Protein AF-A0A8C2CL80-F1 (afdb_monomer)

Structure (mmCIF, N/CA/C/O backbone):
data_AF-A0A8C2CL80-F1
#
_entry.id   AF-A0A8C2CL80-F1
#
loop_
_atom_site.group_PDB
_atom_site.id
_atom_site.type_symbol
_atom_site.label_atom_id
_atom_site.label_alt_id
_atom_site.label_comp_id
_atom_site.label_asym_id
_atom_site.label_entity_id
_atom_site.label_seq_id
_atom_site.pdbx_PDB_ins_code
_atom_site.Cartn_x
_atom_site.Cartn_y
_atom_site.Cartn_z
_atom_site.occupancy
_atom_site.B_iso_or_equiv
_atom_site.auth_seq_id
_atom_site.auth_comp_id
_atom_site.auth_asym_id
_atom_site.auth_atom_id
_atom_site.pdbx_PDB_model_num
ATOM 1 N N . MET A 1 1 ? -44.625 -21.209 -32.708 1.00 50.12 1 MET A N 1
ATOM 2 C CA . MET A 1 1 ? -44.460 -20.281 -31.563 1.00 50.12 1 MET A CA 1
ATOM 3 C C . MET A 1 1 ? -43.407 -20.717 -30.534 1.00 50.12 1 MET A C 1
ATOM 5 O O . MET A 1 1 ? -43.317 -20.068 -29.505 1.00 50.12 1 MET A O 1
ATOM 9 N N . SER A 1 2 ? -42.573 -21.744 -30.787 1.00 52.88 2 SER A N 1
ATOM 10 C CA . SER A 1 2 ? -41.485 -22.133 -29.860 1.00 52.88 2 SER A CA 1
ATOM 11 C C . SER A 1 2 ? -40.071 -21.861 -30.395 1.00 52.88 2 SER A C 1
ATOM 13 O O . SER A 1 2 ? -39.146 -21.764 -29.591 1.00 52.88 2 SER A O 1
ATOM 15 N N . ASP A 1 3 ? -39.887 -21.715 -31.711 1.00 49.41 3 ASP A N 1
ATOM 16 C CA . ASP A 1 3 ? -38.555 -21.493 -32.299 1.00 49.41 3 ASP A CA 1
ATOM 17 C C . ASP A 1 3 ? -38.146 -20.014 -32.352 1.00 49.41 3 ASP A C 1
ATOM 19 O O . ASP A 1 3 ? -36.974 -19.695 -32.172 1.00 49.41 3 ASP A O 1
ATOM 23 N N . GLU A 1 4 ? -39.104 -19.094 -32.476 1.00 50.66 4 GLU A N 1
ATOM 24 C CA . GLU A 1 4 ? -38.835 -17.646 -32.516 1.00 50.66 4 GLU A CA 1
ATOM 25 C C . GLU A 1 4 ? -38.293 -17.114 -31.174 1.00 50.66 4 GLU A C 1
ATOM 27 O O . GLU A 1 4 ? -37.365 -16.305 -31.144 1.00 50.66 4 GLU A O 1
ATOM 32 N N . CYS A 1 5 ? -38.774 -17.655 -30.045 1.00 45.59 5 CYS A N 1
ATOM 33 C CA . CYS A 1 5 ? -38.273 -17.293 -28.715 1.00 45.59 5 CYS A CA 1
ATOM 34 C C . CYS A 1 5 ? -36.846 -17.800 -28.451 1.00 45.59 5 CYS A C 1
ATOM 36 O O . CYS A 1 5 ? -36.084 -17.129 -27.754 1.00 45.59 5 CYS A O 1
ATOM 38 N N . ARG A 1 6 ? -36.452 -18.961 -29.002 1.00 53.31 6 ARG A N 1
ATOM 39 C CA . ARG A 1 6 ? -35.098 -19.516 -28.800 1.00 53.31 6 ARG A CA 1
ATOM 40 C C . ARG A 1 6 ? -34.045 -18.721 -29.567 1.00 53.31 6 ARG A C 1
ATOM 42 O O . ARG A 1 6 ? -32.969 -18.486 -29.025 1.00 53.31 6 ARG A O 1
ATOM 49 N N . VAL A 1 7 ? -34.367 -18.259 -30.777 1.00 57.31 7 VAL A N 1
ATOM 50 C CA . VAL A 1 7 ? -33.472 -17.399 -31.571 1.00 57.31 7 VAL A CA 1
ATOM 51 C C . VAL A 1 7 ? -33.290 -16.034 -30.897 1.00 57.31 7 VAL A C 1
ATOM 53 O O . VAL A 1 7 ? -32.165 -15.545 -30.813 1.00 57.31 7 VAL A O 1
ATOM 56 N N . SER A 1 8 ? -34.354 -15.466 -30.316 1.00 60.62 8 SER A N 1
ATOM 57 C CA . SER A 1 8 ? -34.268 -14.207 -29.562 1.00 60.62 8 SER A CA 1
ATOM 58 C C . SER A 1 8 ? -33.441 -14.331 -28.275 1.00 60.62 8 SER A C 1
ATOM 60 O O . SER A 1 8 ? -32.664 -13.431 -27.965 1.00 60.62 8 SER A O 1
ATOM 62 N N . LEU A 1 9 ? -33.570 -15.437 -27.532 1.00 56.72 9 LEU A N 1
ATOM 63 C CA . LEU A 1 9 ? -32.776 -15.701 -26.323 1.00 56.72 9 LEU A CA 1
ATOM 64 C C . LEU A 1 9 ? -31.291 -15.899 -26.644 1.00 56.72 9 LEU A C 1
ATOM 66 O O . LEU A 1 9 ? -30.441 -15.342 -25.956 1.00 56.72 9 LEU A O 1
ATOM 70 N N . LEU A 1 10 ? -30.969 -16.643 -27.707 1.00 59.19 10 LEU A N 1
ATOM 71 C CA . LEU A 1 10 ? -29.584 -16.836 -28.146 1.00 59.19 10 LEU A CA 1
ATOM 72 C C . LEU A 1 10 ? -28.956 -15.518 -28.622 1.00 59.19 10 LEU A C 1
ATOM 74 O O . LEU A 1 10 ? -27.818 -15.230 -28.263 1.00 59.19 10 LEU A O 1
ATOM 78 N N . GLY A 1 11 ? -29.707 -14.687 -29.353 1.00 59.16 11 GLY A N 1
ATOM 79 C CA . GLY A 1 11 ? -29.263 -13.349 -29.755 1.00 59.16 11 GLY A CA 1
ATOM 80 C C . GLY A 1 11 ? -29.003 -12.414 -28.567 1.00 59.16 11 GLY A C 1
ATOM 81 O O . GLY A 1 11 ? -28.010 -11.691 -28.566 1.00 59.16 11 GLY A O 1
ATOM 82 N N . LEU A 1 12 ? -29.838 -12.477 -27.522 1.00 58.41 12 LEU A N 1
ATOM 83 C CA . LEU A 1 12 ? -29.645 -11.722 -26.277 1.00 58.41 12 LEU A CA 1
ATOM 84 C C . LEU A 1 12 ? -28.427 -12.208 -25.477 1.00 58.41 12 LEU A C 1
ATOM 86 O O . LEU A 1 12 ? -27.690 -11.377 -24.957 1.00 58.41 12 LEU A O 1
ATOM 90 N N . ILE A 1 13 ? -28.178 -13.522 -25.422 1.00 60.16 13 ILE A N 1
ATOM 91 C CA . ILE A 1 13 ? -26.992 -14.103 -24.764 1.00 60.16 13 ILE A CA 1
ATOM 92 C C . ILE A 1 13 ? -25.703 -13.700 -25.502 1.00 60.16 13 ILE A C 1
ATOM 94 O O . ILE A 1 13 ? -24.688 -13.392 -24.869 1.00 60.16 13 ILE A O 1
ATOM 98 N N . PHE A 1 14 ? -25.741 -13.649 -26.838 1.00 56.59 14 PHE A N 1
ATOM 99 C CA . PHE A 1 14 ? -24.633 -13.134 -27.647 1.00 56.59 14 PHE A CA 1
ATOM 100 C C . PHE A 1 14 ? -24.427 -11.624 -27.446 1.00 56.59 14 PHE A C 1
ATOM 102 O O . PHE A 1 14 ? -23.295 -11.194 -27.261 1.00 56.59 14 PHE A O 1
ATOM 109 N N . LEU A 1 15 ? -25.487 -10.806 -27.382 1.00 53.72 15 LEU A N 1
ATOM 110 C CA . LEU A 1 15 ? -25.338 -9.377 -27.072 1.00 53.72 15 LEU A CA 1
ATOM 111 C C . LEU A 1 15 ? -24.822 -9.133 -25.645 1.00 53.72 15 LEU A C 1
ATOM 113 O O . LEU A 1 15 ? -23.983 -8.256 -25.448 1.00 53.72 15 LEU A O 1
ATOM 117 N N . SER A 1 16 ? -25.266 -9.914 -24.653 1.00 52.28 16 SER A N 1
ATOM 118 C CA . SER A 1 16 ? -24.806 -9.766 -23.265 1.00 52.28 16 SER A CA 1
ATOM 119 C C . SER A 1 16 ? -23.341 -10.158 -23.084 1.00 52.28 16 SER A C 1
ATOM 121 O O . SER A 1 16 ? -22.671 -9.615 -22.211 1.00 52.28 16 SER A O 1
ATOM 123 N N . SER A 1 17 ? -22.823 -11.069 -23.916 1.00 50.12 17 SER A N 1
ATOM 124 C CA . SER A 1 17 ? -21.408 -11.464 -23.885 1.00 50.12 17 SER A CA 1
ATOM 125 C C . SER A 1 17 ? -20.481 -10.467 -24.591 1.00 50.12 17 SER A C 1
ATOM 127 O O . SER A 1 17 ? -19.294 -10.442 -24.282 1.00 50.12 17 SER A O 1
ATOM 129 N N . LEU A 1 18 ? -21.001 -9.583 -25.453 1.00 49.69 18 LEU A N 1
ATOM 130 C CA . LEU A 1 18 ? -20.239 -8.444 -25.989 1.00 49.69 18 LEU A CA 1
ATOM 131 C C . LEU A 1 18 ? -20.189 -7.229 -25.040 1.00 49.69 18 LEU A C 1
ATOM 133 O O . LEU A 1 18 ? -19.399 -6.315 -25.266 1.00 49.69 18 LEU A O 1
ATOM 137 N N . LEU A 1 19 ? -21.000 -7.213 -23.976 1.00 45.69 19 LEU A N 1
ATOM 138 C CA . LEU A 1 19 ? -21.101 -6.102 -23.019 1.00 45.69 19 LEU A CA 1
ATOM 139 C C . LEU A 1 19 ? -20.201 -6.243 -21.785 1.00 45.69 19 LEU A C 1
ATOM 141 O O . LEU A 1 19 ? -20.268 -5.400 -20.890 1.00 45.69 19 LEU A O 1
ATOM 145 N N . THR A 1 20 ? -19.284 -7.215 -21.744 1.00 47.66 20 THR A N 1
ATOM 146 C CA . THR A 1 20 ? -18.136 -7.124 -20.831 1.00 47.66 20 THR A CA 1
ATOM 147 C C . THR A 1 20 ? -17.150 -6.096 -21.379 1.00 47.66 20 THR A C 1
ATOM 149 O O . THR A 1 20 ? -16.074 -6.425 -21.877 1.00 47.66 20 THR A O 1
ATOM 152 N N . GLY A 1 21 ? -17.539 -4.824 -21.315 1.00 40.94 21 GLY A N 1
ATOM 153 C CA . GLY A 1 21 ? -16.597 -3.726 -21.383 1.00 40.94 21 GLY A CA 1
ATOM 154 C C . GLY A 1 21 ? -15.642 -3.882 -20.209 1.00 40.94 21 GLY A C 1
ATOM 155 O O . GLY A 1 21 ? -16.003 -3.587 -19.074 1.00 40.94 21 GLY A O 1
ATOM 156 N N . ILE A 1 22 ? -14.434 -4.380 -20.471 1.00 46.53 22 ILE A N 1
ATOM 157 C CA . ILE A 1 22 ? -13.312 -4.265 -19.544 1.00 46.53 22 ILE A CA 1
ATOM 158 C C . ILE A 1 22 ? -12.984 -2.773 -19.514 1.00 46.53 22 ILE A C 1
ATOM 160 O O . ILE A 1 22 ? -12.197 -2.273 -20.317 1.00 46.53 22 ILE A O 1
ATOM 164 N N . SER A 1 23 ? -13.659 -2.033 -18.637 1.00 47.28 23 SER A N 1
ATOM 165 C CA . SER A 1 23 ? -13.253 -0.683 -18.278 1.00 47.28 23 SER A CA 1
ATOM 166 C C . SER A 1 23 ? -11.907 -0.810 -17.573 1.00 47.28 23 SER A C 1
ATOM 168 O O . SER A 1 23 ? -11.826 -1.170 -16.400 1.00 47.28 23 SER A O 1
ATOM 170 N N . GLY A 1 24 ? -10.842 -0.621 -18.348 1.00 46.88 24 GLY A N 1
ATOM 171 C CA . GLY A 1 24 ? -9.463 -0.764 -17.918 1.00 46.88 24 GLY A CA 1
ATOM 172 C C . GLY A 1 24 ? -9.063 0.287 -16.891 1.00 46.88 24 GLY A C 1
ATOM 173 O O . GLY A 1 24 ? -8.538 1.323 -17.265 1.00 46.88 24 GLY A O 1
ATOM 174 N N . VAL A 1 25 ? -9.264 -0.029 -15.612 1.00 52.88 25 VAL A N 1
ATOM 175 C CA . VAL A 1 25 ? -8.364 0.266 -14.487 1.00 52.88 25 VAL A CA 1
ATOM 176 C C . VAL A 1 25 ? -8.597 -0.863 -13.478 1.00 52.88 25 VAL A C 1
ATOM 178 O O . VAL A 1 25 ? -9.708 -1.018 -12.981 1.00 52.88 25 VAL A O 1
ATOM 181 N N . ASN A 1 26 ? -7.588 -1.696 -13.200 1.00 67.38 26 ASN A N 1
ATOM 182 C CA . ASN A 1 26 ? -7.710 -2.733 -12.169 1.00 67.38 26 ASN A CA 1
ATOM 183 C C . ASN A 1 26 ? -7.569 -2.077 -10.786 1.00 67.38 26 ASN A C 1
ATOM 185 O O . ASN A 1 26 ? -6.477 -2.044 -10.217 1.00 67.38 26 ASN A O 1
ATOM 189 N N . GLU A 1 27 ? -8.651 -1.474 -10.296 1.00 85.56 27 GLU A N 1
ATOM 190 C CA . GLU A 1 27 ? -8.715 -0.863 -8.969 1.00 85.56 27 GLU A CA 1
ATOM 191 C C . GLU A 1 27 ? -9.018 -1.937 -7.922 1.00 85.56 27 GLU A C 1
ATOM 193 O O . GLU A 1 27 ? -10.103 -2.510 -7.879 1.00 85.56 27 GLU A O 1
ATOM 198 N N . THR A 1 28 ? -8.037 -2.228 -7.072 1.00 92.88 28 THR A N 1
ATOM 199 C CA . THR A 1 28 ? -8.156 -3.219 -6.000 1.00 92.88 28 THR A CA 1
ATOM 200 C C . THR A 1 28 ? -8.462 -2.515 -4.685 1.00 92.88 28 THR A C 1
ATOM 202 O O . THR A 1 28 ? -7.763 -1.580 -4.307 1.00 92.88 28 THR A O 1
ATOM 205 N N . GLN A 1 29 ? -9.482 -2.977 -3.968 1.00 94.19 29 GLN A N 1
ATOM 206 C CA . GLN A 1 29 ? -9.827 -2.495 -2.630 1.00 94.19 29 GLN A CA 1
ATOM 207 C C . GLN A 1 29 ? -9.280 -3.485 -1.597 1.00 94.19 29 GLN A C 1
ATOM 209 O O . GLN A 1 29 ? -9.571 -4.678 -1.680 1.00 94.19 29 GLN A O 1
ATOM 214 N N . VAL A 1 30 ? -8.487 -3.013 -0.636 1.00 96.12 30 VAL A N 1
ATOM 215 C CA . VAL A 1 30 ? -7.917 -3.850 0.429 1.00 96.12 30 VAL A CA 1
ATOM 216 C C . VAL A 1 30 ? -8.328 -3.286 1.780 1.00 96.12 30 VAL A C 1
ATOM 218 O O . VAL A 1 30 ? -8.061 -2.126 2.070 1.00 96.12 30 VAL A O 1
ATOM 221 N N . PHE A 1 31 ? -8.954 -4.121 2.606 1.00 95.69 31 PHE A N 1
ATOM 222 C CA . PHE A 1 31 ? -9.326 -3.800 3.982 1.00 95.69 31 PHE A CA 1
ATOM 223 C C . PHE A 1 31 ? -8.450 -4.615 4.925 1.00 95.69 31 PHE A C 1
ATOM 225 O O . PHE A 1 31 ? -8.324 -5.827 4.752 1.00 95.69 31 PHE A O 1
ATOM 232 N N . ILE A 1 32 ? -7.840 -3.956 5.904 1.00 97.31 32 ILE A N 1
ATOM 233 C CA . ILE A 1 32 ? -6.938 -4.597 6.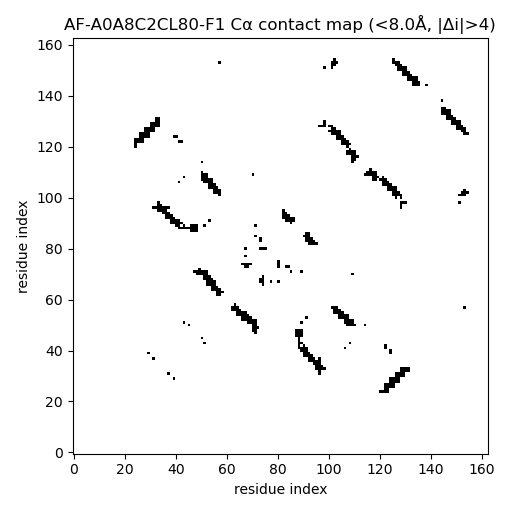863 1.00 97.31 32 ILE A CA 1
ATOM 234 C C . ILE A 1 32 ? -7.119 -3.994 8.254 1.00 97.31 32 ILE A C 1
ATOM 236 O O . ILE A 1 32 ? -7.452 -2.812 8.369 1.00 97.31 32 ILE A O 1
ATOM 240 N N . SER A 1 33 ? -6.890 -4.773 9.312 1.00 96.94 33 SER A N 1
ATOM 241 C CA . SER A 1 33 ? -6.897 -4.229 10.671 1.00 96.94 33 SER A CA 1
ATOM 242 C C . SER A 1 33 ? -5.549 -3.587 11.007 1.00 96.94 33 SER A C 1
ATOM 244 O O . SER A 1 33 ? -4.487 -4.066 10.601 1.00 96.94 33 SER A O 1
ATOM 246 N N . SER A 1 34 ? -5.563 -2.504 11.782 1.00 96.75 34 SER A N 1
ATOM 247 C CA . SER A 1 34 ? -4.331 -1.918 12.320 1.00 96.75 34 SER A CA 1
ATOM 248 C C . SER A 1 34 ? -3.551 -2.947 13.149 1.00 96.75 34 SER A C 1
ATOM 250 O O . SER A 1 34 ? -4.138 -3.663 13.958 1.00 96.75 34 SER A O 1
ATOM 252 N N . GLY A 1 35 ? -2.233 -2.990 12.981 1.00 96.38 35 GLY A N 1
ATOM 253 C CA . GLY A 1 35 ? -1.322 -3.952 13.601 1.00 96.38 35 GLY A CA 1
ATOM 254 C C . GLY A 1 35 ? -1.026 -5.177 12.730 1.00 96.38 35 GLY A C 1
ATOM 255 O O . GLY A 1 35 ? -0.025 -5.857 12.954 1.00 96.38 35 GLY A O 1
ATOM 256 N N . GLU A 1 36 ? -1.839 -5.451 11.706 1.00 97.81 36 GLU A N 1
ATOM 257 C CA . GLU A 1 36 ? -1.629 -6.594 10.813 1.00 97.81 36 GLU A CA 1
ATOM 258 C C . GLU A 1 36 ? -0.604 -6.296 9.705 1.00 97.81 36 GLU A C 1
ATOM 260 O O . GLU A 1 36 ? -0.189 -5.157 9.476 1.00 97.81 36 GLU A O 1
ATOM 265 N N . ASN A 1 37 ? -0.172 -7.345 9.001 1.00 98.12 37 ASN A N 1
ATOM 266 C CA . ASN A 1 37 ? 0.677 -7.228 7.818 1.00 98.12 37 ASN A CA 1
ATOM 267 C C . ASN A 1 37 ? -0.192 -7.347 6.565 1.00 98.12 37 ASN A C 1
ATOM 269 O O . ASN A 1 37 ? -1.028 -8.244 6.484 1.00 98.12 37 ASN A O 1
ATOM 273 N N . VAL A 1 38 ? 0.051 -6.503 5.564 1.00 97.69 38 VAL A N 1
ATOM 274 C CA . VAL A 1 38 ? -0.695 -6.527 4.301 1.00 97.69 38 VAL A CA 1
ATOM 275 C C . VAL A 1 38 ? 0.226 -6.815 3.123 1.00 97.69 38 VAL A C 1
ATOM 277 O O . VAL A 1 38 ? 1.409 -6.466 3.132 1.00 97.69 38 VAL A O 1
ATOM 280 N N . ARG A 1 39 ? -0.345 -7.433 2.090 1.00 97.19 39 ARG A N 1
ATOM 281 C CA . ARG A 1 39 ? 0.290 -7.676 0.798 1.00 97.19 39 ARG A CA 1
ATOM 282 C C . ARG A 1 39 ? -0.566 -7.065 -0.301 1.00 97.19 39 ARG A C 1
ATOM 284 O O . ARG A 1 39 ? -1.671 -7.536 -0.554 1.00 97.19 39 ARG A O 1
ATOM 291 N N . LEU A 1 40 ? -0.053 -6.024 -0.945 1.00 96.69 40 LEU A N 1
ATOM 292 C CA . LEU A 1 40 ? -0.726 -5.313 -2.024 1.00 96.69 40 LEU A CA 1
ATOM 293 C C . LEU A 1 40 ? -0.297 -5.920 -3.365 1.00 96.69 40 LEU A C 1
ATOM 295 O O . LEU A 1 40 ? 0.905 -5.951 -3.651 1.00 96.69 40 LEU A O 1
ATOM 299 N N . PRO A 1 41 ? -1.238 -6.432 -4.175 1.00 94.06 41 PRO A N 1
ATOM 300 C CA . PRO A 1 41 ? -0.895 -7.106 -5.413 1.00 94.06 41 PRO A CA 1
ATOM 301 C C . PRO A 1 41 ? -0.310 -6.123 -6.427 1.00 94.06 41 PRO A C 1
ATOM 303 O O . PRO A 1 41 ? -0.850 -5.037 -6.639 1.00 94.06 41 PRO A O 1
ATOM 306 N N . CYS A 1 42 ? 0.765 -6.536 -7.095 1.00 90.81 42 CYS A N 1
ATOM 307 C CA . CYS A 1 42 ? 1.147 -5.965 -8.378 1.00 90.81 42 CYS A CA 1
ATOM 308 C C . CYS A 1 42 ? 0.886 -7.022 -9.450 1.00 90.81 42 CYS A C 1
ATOM 310 O O . CYS A 1 42 ? 1.385 -8.138 -9.343 1.00 90.81 42 CYS A O 1
ATOM 312 N N . ASN A 1 43 ? 0.118 -6.692 -10.488 1.00 76.44 43 ASN A N 1
ATOM 313 C CA . ASN A 1 43 ? -0.130 -7.606 -11.609 1.00 76.44 43 ASN A CA 1
ATOM 314 C C . ASN A 1 43 ? 1.087 -7.655 -12.550 1.00 76.44 43 ASN A C 1
ATOM 316 O O . ASN A 1 43 ? 0.980 -7.321 -13.731 1.00 76.44 43 ASN A O 1
ATOM 320 N N . ASN A 1 44 ? 2.262 -7.987 -12.014 1.00 70.19 44 ASN A N 1
ATOM 321 C CA . ASN A 1 44 ? 3.491 -8.089 -12.785 1.00 70.19 44 ASN A CA 1
ATOM 322 C C . ASN A 1 44 ? 3.600 -9.457 -13.459 1.00 70.19 44 ASN A C 1
ATOM 324 O O . ASN A 1 44 ? 3.285 -10.491 -12.873 1.00 70.19 44 ASN A O 1
ATOM 328 N N . THR A 1 45 ? 4.080 -9.451 -14.697 1.00 65.31 45 THR A N 1
ATOM 329 C CA . THR A 1 45 ? 4.401 -10.663 -15.458 1.00 65.31 45 THR A CA 1
ATOM 330 C C . THR A 1 45 ? 5.887 -11.032 -15.385 1.00 65.31 45 THR A C 1
ATOM 332 O O . THR A 1 45 ? 6.264 -12.105 -15.844 1.00 65.31 45 THR A O 1
ATOM 335 N N . LEU A 1 46 ? 6.746 -10.155 -14.848 1.00 69.06 46 LEU A N 1
ATOM 336 C CA . LEU A 1 46 ? 8.202 -10.328 -14.773 1.00 69.06 46 LEU A CA 1
ATOM 337 C C . LEU A 1 46 ? 8.660 -10.757 -13.369 1.00 69.06 46 LEU A C 1
ATOM 339 O O . LEU A 1 46 ? 8.196 -10.230 -12.364 1.00 69.06 46 LEU A O 1
ATOM 343 N N . HIS A 1 47 ? 9.607 -11.695 -13.300 1.00 68.81 47 HIS A N 1
ATOM 344 C CA . HIS A 1 47 ? 9.982 -12.381 -12.055 1.00 68.81 47 HIS A CA 1
ATOM 345 C C . HIS A 1 47 ? 11.026 -11.667 -11.172 1.00 68.81 47 HIS A C 1
ATOM 347 O O . HIS A 1 47 ? 11.251 -12.110 -10.050 1.00 68.81 47 HIS A O 1
ATOM 353 N N . ASP A 1 48 ? 11.695 -10.607 -11.641 1.00 82.56 48 ASP A N 1
ATOM 354 C CA . ASP A 1 48 ? 12.846 -9.998 -10.943 1.00 82.56 48 ASP A CA 1
ATOM 355 C C . ASP A 1 48 ? 12.553 -8.627 -10.303 1.00 82.56 48 ASP A C 1
ATOM 357 O O . ASP A 1 48 ? 13.420 -8.054 -9.647 1.00 82.56 48 ASP A O 1
ATOM 361 N N . CYS A 1 49 ? 11.344 -8.090 -10.484 1.00 91.12 49 CYS A N 1
ATOM 362 C CA . CYS A 1 49 ? 10.890 -6.786 -9.981 1.00 91.12 49 CYS A CA 1
ATOM 363 C C . CYS A 1 49 ? 11.745 -5.570 -10.373 1.00 91.12 49 CYS A C 1
ATOM 365 O O . CYS A 1 49 ? 11.431 -4.457 -9.954 1.00 91.12 49 CYS A O 1
ATOM 367 N N . THR A 1 50 ? 12.765 -5.732 -11.222 1.00 91.31 50 THR A N 1
ATOM 368 C CA . THR A 1 50 ? 13.661 -4.641 -11.653 1.00 91.31 50 THR A CA 1
ATOM 369 C C . THR A 1 50 ? 12.954 -3.616 -12.543 1.00 91.31 50 THR A C 1
ATOM 371 O O . THR A 1 50 ? 13.481 -2.546 -12.834 1.00 91.31 50 THR A O 1
ATOM 374 N N . SER A 1 51 ? 11.743 -3.940 -12.993 1.00 91.50 51 SER A N 1
ATOM 375 C CA . SER A 1 51 ? 10.822 -3.067 -13.718 1.00 91.50 51 SER A CA 1
ATOM 376 C C . SER A 1 51 ? 9.765 -2.411 -12.831 1.00 91.50 51 SER A C 1
ATOM 378 O O . SER A 1 51 ? 8.931 -1.681 -13.357 1.00 91.50 51 SER A O 1
ATOM 380 N N . THR A 1 52 ? 9.715 -2.720 -11.532 1.00 94.12 52 THR A N 1
ATOM 381 C CA . THR A 1 52 ? 8.572 -2.387 -10.674 1.00 94.12 52 THR A CA 1
ATOM 382 C C . THR A 1 52 ? 8.827 -1.139 -9.840 1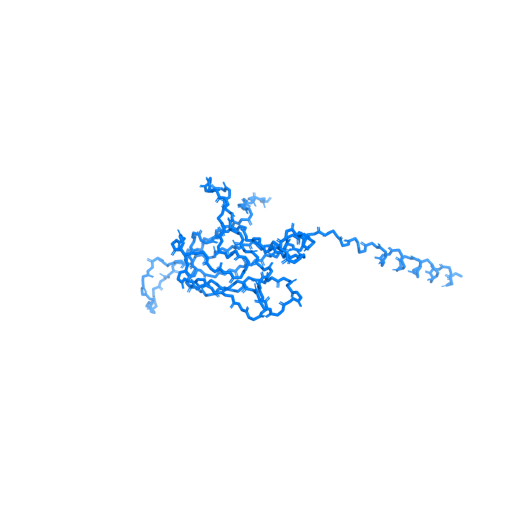.00 94.12 52 THR A C 1
ATOM 384 O O . THR A 1 52 ? 9.765 -1.103 -9.046 1.00 94.12 52 THR A O 1
ATOM 387 N N . THR A 1 53 ? 7.938 -0.156 -9.946 1.00 95.50 53 THR A N 1
ATOM 388 C CA . THR A 1 53 ? 7.922 1.028 -9.078 1.00 95.50 53 THR A CA 1
ATOM 389 C C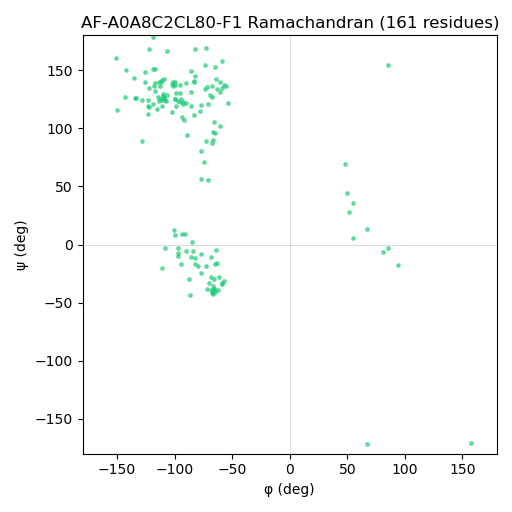 . THR A 1 53 ? 6.629 1.055 -8.271 1.00 95.50 53 THR A C 1
ATOM 391 O O . THR A 1 53 ? 5.549 0.883 -8.828 1.00 95.50 53 THR A O 1
ATOM 394 N N . TRP A 1 54 ? 6.730 1.280 -6.962 1.00 97.25 54 TRP A N 1
ATOM 395 C CA . TRP A 1 54 ? 5.588 1.481 -6.072 1.00 97.25 54 TRP A CA 1
ATOM 396 C C . TRP A 1 54 ? 5.547 2.923 -5.586 1.00 97.25 54 TRP A C 1
ATOM 398 O O . TRP A 1 54 ? 6.493 3.409 -4.961 1.00 97.25 54 TRP A O 1
ATOM 408 N N . LEU A 1 55 ? 4.416 3.577 -5.827 1.00 96.44 55 LEU A N 1
ATOM 409 C CA . LEU A 1 55 ? 4.130 4.939 -5.396 1.00 96.44 55 LEU A CA 1
ATOM 410 C C . LEU A 1 55 ? 3.030 4.925 -4.335 1.00 96.44 55 LEU A C 1
ATOM 412 O O . LEU A 1 55 ? 2.054 4.190 -4.468 1.00 96.44 55 LEU A O 1
ATOM 416 N N . TYR A 1 56 ? 3.166 5.764 -3.314 1.00 95.62 56 TYR A N 1
ATOM 417 C CA . TYR A 1 56 ? 2.143 6.025 -2.307 1.00 95.62 56 TYR A CA 1
ATOM 418 C C . TYR A 1 56 ? 1.629 7.452 -2.432 1.00 95.62 56 TYR A C 1
ATOM 420 O O . TYR A 1 56 ? 2.400 8.400 -2.596 1.00 95.62 56 TYR A O 1
ATOM 428 N N . ASN A 1 57 ? 0.315 7.610 -2.339 1.00 92.00 57 ASN A N 1
ATOM 429 C CA . ASN A 1 57 ? -0.331 8.902 -2.373 1.00 92.00 57 ASN A CA 1
ATOM 430 C C . ASN A 1 57 ? -1.536 8.938 -1.425 1.00 92.00 57 ASN A C 1
ATOM 432 O O . ASN A 1 57 ? -2.464 8.137 -1.539 1.00 92.00 57 ASN A O 1
ATOM 436 N N . ASN A 1 58 ? -1.552 9.934 -0.539 1.00 86.81 58 ASN A N 1
ATOM 437 C CA . ASN A 1 58 ? -2.725 10.280 0.251 1.00 86.81 58 ASN A CA 1
ATOM 438 C C . ASN A 1 58 ? -3.003 11.785 0.116 1.00 86.81 58 ASN A C 1
ATOM 440 O O . ASN A 1 58 ? -2.498 12.613 0.884 1.00 86.81 58 ASN A O 1
ATOM 444 N N . ARG A 1 59 ? -3.800 12.150 -0.901 1.00 76.56 59 ARG A N 1
ATOM 445 C CA . ARG A 1 59 ? -4.133 13.559 -1.194 1.00 76.56 59 ARG A CA 1
ATOM 446 C C . ARG A 1 59 ? -4.878 14.256 -0.061 1.00 76.56 59 ARG A C 1
ATOM 448 O O . ARG A 1 59 ? -4.734 15.465 0.081 1.00 76.56 59 ARG A O 1
ATOM 455 N N . PHE A 1 60 ? -5.639 13.521 0.749 1.00 74.06 60 PHE A N 1
ATOM 456 C CA . PHE A 1 60 ? -6.434 14.096 1.842 1.00 74.06 60 PHE A CA 1
ATOM 457 C C . PHE A 1 60 ? -5.575 14.560 3.015 1.00 74.06 60 PHE A C 1
ATOM 459 O O . PHE A 1 60 ? -5.996 15.411 3.789 1.00 74.06 60 PHE A O 1
ATOM 466 N N . ARG A 1 61 ? -4.337 14.071 3.099 1.00 73.50 61 ARG A N 1
ATOM 467 C CA . ARG A 1 61 ? -3.317 14.582 4.020 1.00 73.50 61 ARG A CA 1
ATOM 468 C C . ARG A 1 61 ? -2.446 15.684 3.407 1.00 73.50 61 ARG A C 1
ATOM 470 O O . ARG A 1 61 ? -1.428 16.033 3.991 1.00 73.50 61 ARG A O 1
ATOM 477 N N . HIS A 1 62 ? -2.79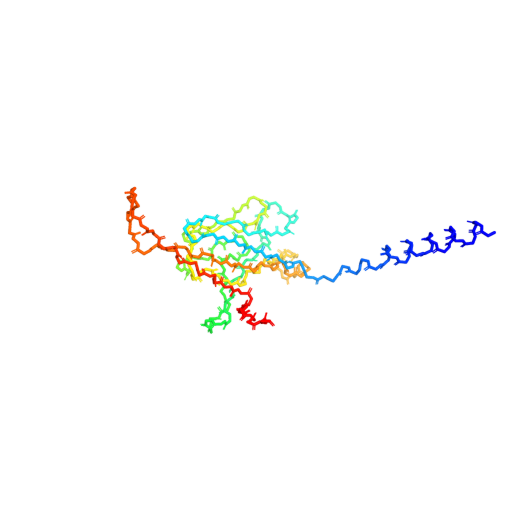8 16.196 2.221 1.00 72.12 62 HIS A N 1
ATOM 478 C CA . HIS A 1 62 ? -1.996 17.155 1.444 1.00 72.12 62 HIS A CA 1
ATOM 479 C C . HIS A 1 62 ? -0.538 16.709 1.224 1.00 72.12 62 HIS A C 1
ATOM 481 O O . HIS A 1 62 ? 0.363 17.530 1.063 1.00 72.12 62 HIS A O 1
ATOM 487 N N . SER A 1 63 ? -0.306 15.394 1.212 1.00 77.00 63 SER A N 1
ATOM 488 C CA . SER A 1 63 ? 1.022 14.815 1.031 1.00 77.00 63 SER A CA 1
ATOM 489 C C . SER A 1 63 ? 1.383 14.721 -0.453 1.00 77.00 63 SER A C 1
ATOM 491 O O . SER A 1 63 ? 0.539 14.407 -1.300 1.00 77.00 63 SER A O 1
ATOM 493 N N . ALA A 1 64 ? 2.646 15.006 -0.780 1.00 86.06 64 ALA A N 1
ATOM 494 C CA . ALA A 1 64 ? 3.187 14.724 -2.105 1.00 86.06 64 ALA A CA 1
ATOM 495 C C . ALA A 1 64 ? 3.220 13.206 -2.347 1.00 86.06 64 ALA A C 1
ATOM 497 O O . ALA A 1 64 ? 3.328 12.425 -1.403 1.00 86.06 64 ALA A O 1
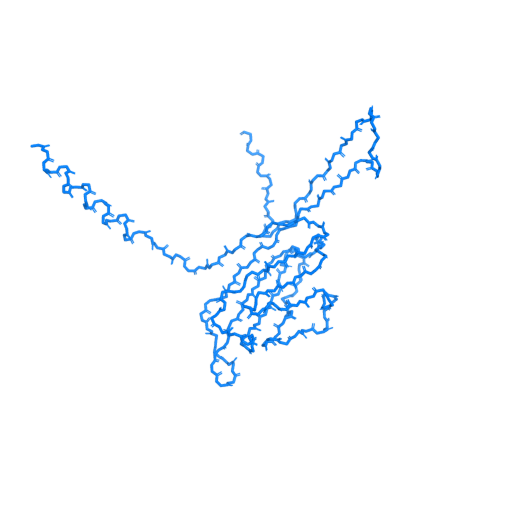ATOM 498 N N . THR A 1 65 ? 3.145 12.780 -3.611 1.00 92.38 65 THR A N 1
ATOM 499 C CA . THR A 1 65 ? 3.364 11.369 -3.957 1.00 92.38 65 THR A CA 1
ATOM 500 C C . THR A 1 65 ? 4.770 10.950 -3.539 1.00 92.38 65 THR A C 1
ATOM 502 O O . THR A 1 65 ? 5.742 11.634 -3.857 1.00 92.38 65 THR A O 1
ATOM 505 N N . VAL A 1 66 ? 4.870 9.816 -2.852 1.00 94.00 66 VAL A N 1
ATOM 506 C CA . VAL A 1 66 ? 6.127 9.260 -2.352 1.00 94.00 66 VAL A CA 1
ATOM 507 C C . VAL A 1 66 ? 6.464 8.002 -3.139 1.00 94.00 66 VAL A C 1
ATOM 509 O O . VAL A 1 66 ? 5.648 7.088 -3.230 1.00 94.00 66 VAL A O 1
ATOM 512 N N . GLU A 1 67 ? 7.678 7.924 -3.679 1.00 96.38 67 GLU A N 1
ATOM 513 C CA . GLU A 1 67 ? 8.210 6.672 -4.217 1.00 96.38 67 GLU A CA 1
ATOM 514 C C . GLU A 1 67 ? 8.682 5.781 -3.064 1.00 96.38 67 GLU A C 1
ATOM 516 O O . GLU A 1 67 ? 9.614 6.131 -2.338 1.00 96.38 67 GLU A O 1
ATOM 521 N N . LEU A 1 68 ? 8.026 4.635 -2.886 1.00 96.81 68 LEU A N 1
ATOM 522 C CA . LEU A 1 68 ? 8.368 3.651 -1.859 1.00 96.81 68 LEU A CA 1
ATOM 523 C C . LEU A 1 68 ? 9.436 2.672 -2.356 1.00 96.81 68 LEU A C 1
ATOM 525 O O . LEU A 1 68 ? 10.381 2.346 -1.638 1.00 96.81 68 LEU A O 1
ATOM 529 N N . ILE A 1 69 ? 9.278 2.207 -3.595 1.00 95.94 69 ILE A N 1
ATOM 530 C CA . ILE A 1 69 ? 10.202 1.323 -4.306 1.00 95.94 69 ILE A CA 1
ATOM 531 C C . ILE A 1 69 ? 10.378 1.913 -5.709 1.00 95.94 69 ILE A C 1
ATOM 533 O O . ILE A 1 69 ? 9.377 2.086 -6.397 1.00 95.94 69 ILE A O 1
ATOM 537 N N . GLY A 1 70 ? 11.607 2.168 -6.150 1.00 95.25 70 GLY A N 1
ATOM 538 C CA . GLY A 1 70 ? 11.925 2.574 -7.521 1.00 95.25 70 GLY A CA 1
ATOM 539 C C . GLY A 1 70 ? 12.673 1.462 -8.251 1.00 95.25 70 GLY A C 1
ATOM 540 O O . GLY A 1 70 ? 13.746 1.058 -7.806 1.00 95.25 70 GLY A O 1
ATOM 541 N N . LEU A 1 71 ? 12.117 0.940 -9.351 1.00 93.88 71 LEU A N 1
ATOM 542 C CA . LEU A 1 71 ? 12.730 -0.128 -10.166 1.00 93.88 71 LEU A CA 1
ATOM 543 C C . LEU A 1 71 ? 13.220 -1.339 -9.339 1.00 93.88 71 LEU A C 1
ATOM 545 O O . LEU A 1 71 ? 14.330 -1.841 -9.509 1.00 93.88 71 LEU A O 1
ATOM 549 N N . GLY A 1 72 ? 12.395 -1.785 -8.390 1.00 92.94 72 GLY A N 1
ATOM 550 C CA . GLY A 1 72 ? 12.689 -2.891 -7.475 1.00 92.94 72 GLY A CA 1
ATOM 551 C C . GLY A 1 72 ? 13.568 -2.516 -6.277 1.00 92.94 72 GLY A C 1
ATOM 552 O O . GLY A 1 72 ? 13.747 -3.325 -5.366 1.00 92.94 72 GLY A O 1
ATOM 553 N N . ILE A 1 73 ? 14.089 -1.288 -6.226 1.00 94.12 73 ILE A N 1
ATOM 554 C CA . ILE A 1 73 ? 14.975 -0.811 -5.165 1.00 94.12 73 ILE A CA 1
ATOM 555 C C . ILE A 1 73 ? 14.168 -0.033 -4.134 1.00 94.12 73 ILE A C 1
ATOM 557 O O . ILE A 1 73 ? 13.506 0.958 -4.433 1.00 94.12 73 ILE A O 1
ATOM 561 N N . LYS A 1 74 ? 14.249 -0.466 -2.877 1.00 94.69 74 LYS A N 1
ATOM 562 C CA . LYS A 1 74 ? 13.563 0.200 -1.772 1.00 94.69 74 LYS A CA 1
ATOM 563 C C . LYS A 1 74 ? 14.137 1.589 -1.493 1.00 94.69 74 LYS A C 1
ATOM 565 O O . LYS A 1 74 ? 15.332 1.712 -1.213 1.00 94.69 74 LYS A O 1
ATOM 570 N N . ASN A 1 75 ? 13.272 2.602 -1.470 1.00 93.94 75 ASN A N 1
ATOM 571 C CA . ASN A 1 75 ? 13.629 3.943 -1.033 1.00 93.94 75 ASN A CA 1
ATOM 572 C C . ASN A 1 75 ? 13.845 3.949 0.488 1.00 93.94 75 ASN A C 1
ATOM 574 O O . ASN A 1 75 ? 12.958 3.594 1.260 1.00 93.94 75 ASN A O 1
ATOM 578 N N . LYS A 1 76 ? 15.045 4.331 0.928 1.00 92.00 76 LYS A N 1
ATOM 579 C CA . LYS A 1 76 ? 15.424 4.344 2.351 1.00 92.00 76 LYS A CA 1
ATOM 580 C C . LYS A 1 76 ? 15.129 5.672 3.049 1.00 92.00 76 LYS A C 1
ATOM 582 O O . LYS A 1 76 ? 15.280 5.760 4.260 1.00 92.00 76 LYS A O 1
ATOM 587 N N . ASN A 1 77 ? 14.692 6.688 2.308 1.00 88.25 77 ASN A N 1
ATOM 588 C CA . ASN A 1 77 ? 14.438 8.025 2.846 1.00 88.25 77 ASN A CA 1
ATOM 589 C C . ASN A 1 77 ? 13.034 8.172 3.455 1.00 88.25 77 ASN A C 1
ATOM 591 O O . ASN A 1 77 ? 12.662 9.258 3.887 1.00 88.25 77 ASN A O 1
ATOM 595 N N . THR A 1 78 ? 12.238 7.101 3.476 1.00 84.19 78 THR A N 1
ATOM 596 C CA . THR A 1 78 ? 10.887 7.092 4.049 1.00 84.19 78 THR A CA 1
ATOM 597 C C . THR A 1 78 ? 10.894 6.440 5.429 1.00 84.19 78 THR A C 1
ATOM 599 O O . THR A 1 78 ? 11.512 5.388 5.605 1.00 84.19 78 THR A O 1
ATOM 602 N N . GLU A 1 79 ? 10.137 6.979 6.384 1.00 82.19 79 GLU A N 1
ATOM 603 C CA . GLU A 1 79 ? 9.994 6.395 7.731 1.00 82.19 79 GLU A CA 1
ATOM 604 C C . GLU A 1 79 ? 9.484 4.945 7.700 1.00 82.19 79 GLU A C 1
ATOM 606 O O . GLU A 1 79 ? 9.867 4.115 8.519 1.00 82.19 79 GLU A O 1
ATOM 611 N N . SER A 1 80 ? 8.668 4.595 6.703 1.00 83.38 80 SER A N 1
ATOM 612 C CA . SER A 1 80 ? 8.118 3.248 6.543 1.00 83.38 80 SER A CA 1
ATOM 613 C C . SER A 1 80 ? 9.104 2.222 5.974 1.00 83.38 80 SER A C 1
ATOM 615 O O . SER A 1 80 ? 8.783 1.033 5.978 1.00 83.38 80 SER A O 1
ATOM 617 N N . HIS A 1 81 ? 10.301 2.614 5.511 1.00 86.50 81 HIS A N 1
ATOM 618 C CA . HIS A 1 81 ? 11.154 1.745 4.687 1.00 86.50 81 HIS A CA 1
ATOM 619 C C . HIS A 1 81 ? 11.528 0.421 5.374 1.00 86.50 81 HIS A C 1
ATOM 621 O O . HIS A 1 81 ? 11.635 -0.613 4.715 1.00 86.50 81 HIS A O 1
ATOM 627 N N . GLU A 1 82 ? 11.704 0.387 6.693 1.00 93.50 82 GLU A N 1
ATOM 628 C CA . GLU A 1 82 ? 12.034 -0.854 7.403 1.00 93.50 82 GLU A CA 1
ATOM 629 C C . GLU A 1 82 ? 10.897 -1.883 7.338 1.00 93.50 82 GLU A C 1
ATOM 631 O O . GLU A 1 82 ? 11.142 -3.091 7.303 1.00 93.50 82 GLU A O 1
ATOM 636 N N . ARG A 1 83 ? 9.645 -1.422 7.254 1.00 96.12 83 ARG A N 1
ATOM 637 C CA . ARG A 1 83 ? 8.441 -2.264 7.213 1.00 96.12 83 ARG A CA 1
ATOM 638 C C . ARG A 1 83 ? 8.130 -2.796 5.813 1.00 96.12 83 ARG A C 1
ATOM 640 O O . ARG A 1 83 ? 7.377 -3.764 5.711 1.00 96.12 83 ARG A O 1
ATOM 647 N N . LEU A 1 84 ? 8.722 -2.212 4.768 1.00 96.56 84 LEU A N 1
ATOM 648 C CA . LEU A 1 84 ? 8.451 -2.542 3.366 1.00 96.56 84 LEU A CA 1
ATOM 649 C C . LEU A 1 84 ? 9.364 -3.647 2.818 1.00 96.56 84 LEU A C 1
ATOM 651 O O . LEU A 1 84 ? 10.584 -3.651 3.039 1.00 96.56 84 LEU A O 1
ATOM 655 N N . SER A 1 85 ? 8.776 -4.548 2.031 1.00 95.50 85 SER A N 1
ATOM 656 C CA . SER A 1 85 ? 9.487 -5.543 1.216 1.00 95.50 85 SER A CA 1
ATOM 657 C C . SER A 1 85 ? 8.690 -5.912 -0.036 1.00 95.50 85 SER A C 1
ATOM 659 O O . SER A 1 85 ? 7.481 -5.700 -0.081 1.00 95.50 85 SER A O 1
ATOM 661 N N . LEU A 1 86 ? 9.356 -6.473 -1.046 1.00 94.31 86 LEU A N 1
ATOM 662 C CA . LEU A 1 86 ? 8.697 -7.031 -2.226 1.00 94.31 86 LEU A CA 1
ATOM 663 C C . LEU A 1 86 ? 8.581 -8.551 -2.106 1.00 94.31 86 LEU A C 1
ATOM 665 O O . LEU A 1 86 ? 9.512 -9.215 -1.649 1.00 94.31 86 LEU A O 1
ATOM 669 N N . GLY A 1 87 ? 7.439 -9.093 -2.526 1.00 92.19 87 GLY A N 1
ATOM 670 C CA . GLY A 1 87 ? 7.294 -10.515 -2.829 1.00 92.19 87 GLY A CA 1
ATOM 671 C C . GLY A 1 87 ? 7.994 -10.892 -4.139 1.00 92.19 87 GLY A C 1
ATOM 672 O O . GLY A 1 87 ? 8.379 -10.025 -4.920 1.00 92.19 87 GLY A O 1
ATOM 673 N N . SER A 1 88 ? 8.118 -12.193 -4.410 1.00 89.81 88 SER A N 1
ATOM 674 C CA . SER A 1 88 ? 8.691 -12.715 -5.665 1.00 89.81 88 SER A CA 1
ATOM 675 C C . SER A 1 88 ? 7.866 -12.386 -6.916 1.00 89.81 88 SER A C 1
ATOM 677 O O . SER A 1 88 ? 8.368 -12.484 -8.029 1.00 89.81 88 SER A O 1
ATOM 679 N N . ASP A 1 89 ? 6.606 -11.999 -6.742 1.00 90.25 89 ASP A N 1
ATOM 680 C CA . ASP A 1 89 ? 5.706 -11.499 -7.785 1.00 90.25 89 ASP A CA 1
ATOM 681 C C . ASP A 1 89 ? 5.601 -9.964 -7.781 1.00 90.25 89 ASP A C 1
ATOM 683 O O . ASP A 1 89 ? 4.700 -9.390 -8.385 1.00 90.25 89 ASP A O 1
ATOM 687 N N . CYS A 1 90 ? 6.494 -9.288 -7.055 1.00 93.12 90 CYS A N 1
ATOM 688 C CA . CYS A 1 90 ? 6.571 -7.830 -6.961 1.00 93.12 90 CYS A CA 1
ATOM 689 C C . CYS A 1 90 ? 5.380 -7.161 -6.261 1.00 93.12 90 CYS A C 1
ATOM 691 O O . CYS A 1 90 ? 5.254 -5.932 -6.273 1.00 93.12 90 CYS A O 1
ATOM 693 N N . SER A 1 91 ? 4.549 -7.957 -5.582 1.00 94.56 91 SER A N 1
ATOM 694 C CA . SER A 1 91 ? 3.581 -7.457 -4.611 1.00 94.56 91 SER A CA 1
ATOM 695 C C . SER A 1 91 ? 4.294 -6.728 -3.467 1.00 94.56 91 SER A C 1
ATOM 697 O O . SER A 1 91 ? 5.335 -7.185 -2.984 1.00 94.56 91 SER A O 1
ATOM 699 N N . LEU A 1 92 ? 3.729 -5.610 -3.013 1.00 96.88 92 LEU A N 1
ATOM 700 C CA . LEU A 1 92 ? 4.276 -4.828 -1.906 1.00 96.88 92 LEU A CA 1
ATOM 701 C C . LEU A 1 92 ? 3.779 -5.386 -0.574 1.00 96.88 92 LEU A C 1
ATOM 703 O O . LEU A 1 92 ? 2.585 -5.368 -0.292 1.00 96.88 92 LEU A O 1
ATOM 707 N N . ASN A 1 93 ? 4.699 -5.838 0.270 1.00 97.56 93 ASN A N 1
ATOM 708 C CA . ASN A 1 93 ? 4.404 -6.218 1.644 1.00 97.56 93 ASN A CA 1
ATOM 709 C C . ASN A 1 93 ? 4.690 -5.039 2.574 1.00 97.56 93 ASN A C 1
ATOM 711 O O . ASN A 1 93 ? 5.793 -4.482 2.553 1.00 97.56 93 ASN A O 1
ATOM 715 N N . ILE A 1 94 ? 3.729 -4.717 3.434 1.00 98.06 94 ILE A N 1
ATOM 716 C CA . ILE A 1 94 ? 3.855 -3.689 4.467 1.00 98.06 94 ILE A CA 1
ATOM 717 C C . ILE A 1 94 ? 3.577 -4.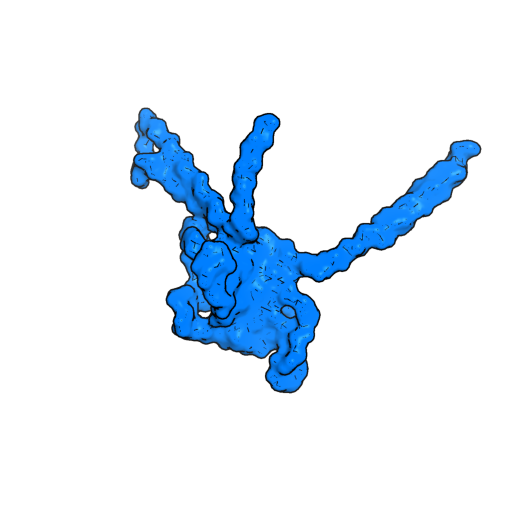354 5.811 1.00 98.06 94 ILE A C 1
ATOM 719 O O . ILE A 1 94 ? 2.501 -4.913 6.032 1.00 98.06 94 ILE A O 1
ATOM 723 N N . ARG A 1 95 ? 4.570 -4.331 6.701 1.00 98.25 95 ARG A N 1
ATOM 724 C CA . ARG A 1 95 ? 4.435 -4.887 8.051 1.00 98.25 95 ARG A CA 1
ATOM 725 C C . ARG A 1 95 ? 3.827 -3.876 9.017 1.00 98.25 95 ARG A C 1
ATOM 727 O O . ARG A 1 95 ? 4.113 -2.685 8.892 1.00 98.25 95 ARG A O 1
ATOM 734 N N . ASN A 1 96 ? 3.093 -4.373 10.013 1.00 97.31 96 ASN A N 1
ATOM 735 C CA . ASN A 1 96 ? 2.542 -3.601 11.129 1.00 97.31 96 ASN A CA 1
ATOM 736 C C . ASN A 1 96 ? 1.823 -2.324 10.657 1.00 97.31 96 ASN A C 1
ATOM 738 O O . ASN A 1 96 ? 2.343 -1.216 10.808 1.00 97.31 96 ASN A O 1
ATOM 742 N N . ILE A 1 97 ? 0.676 -2.502 10.001 1.00 97.19 97 ILE A N 1
ATOM 743 C CA . ILE A 1 97 ? -0.125 -1.416 9.436 1.00 97.19 97 ILE A CA 1
ATOM 744 C C . ILE A 1 97 ? -0.634 -0.479 10.531 1.00 97.19 97 ILE A C 1
ATOM 746 O O . ILE A 1 97 ? -1.179 -0.907 11.543 1.00 97.19 97 ILE A O 1
ATOM 750 N N . SER A 1 98 ? -0.503 0.819 10.300 1.00 95.25 98 SER A N 1
ATOM 751 C CA . SER A 1 98 ? -1.063 1.878 11.134 1.00 95.25 98 SER A CA 1
ATOM 752 C C . SER A 1 98 ? -2.256 2.548 10.451 1.00 95.25 98 SER A C 1
ATOM 754 O O . SER A 1 98 ? -2.445 2.440 9.240 1.00 95.25 98 SER A O 1
ATOM 756 N N . THR A 1 99 ? -3.028 3.325 11.209 1.00 94.25 99 THR A N 1
ATOM 757 C CA . THR A 1 99 ? -4.099 4.190 10.678 1.00 94.25 99 THR A CA 1
ATOM 758 C C . THR A 1 99 ? -3.588 5.305 9.767 1.00 94.25 99 THR A C 1
ATOM 760 O O . THR A 1 99 ? -4.380 6.064 9.224 1.00 94.25 99 THR A O 1
ATOM 763 N N . GLU A 1 100 ? -2.275 5.451 9.614 1.00 92.56 100 GLU A N 1
ATOM 764 C CA . GLU A 1 100 ? -1.628 6.435 8.747 1.00 92.56 100 GLU A CA 1
ATOM 765 C C . GLU A 1 100 ? -1.303 5.857 7.362 1.00 92.56 100 GLU A C 1
ATOM 767 O O . GLU A 1 100 ? -1.081 6.617 6.422 1.00 92.56 100 GLU A O 1
ATOM 772 N N . ASP A 1 101 ? -1.309 4.525 7.230 1.00 94.12 101 ASP A N 1
ATOM 773 C CA . ASP A 1 10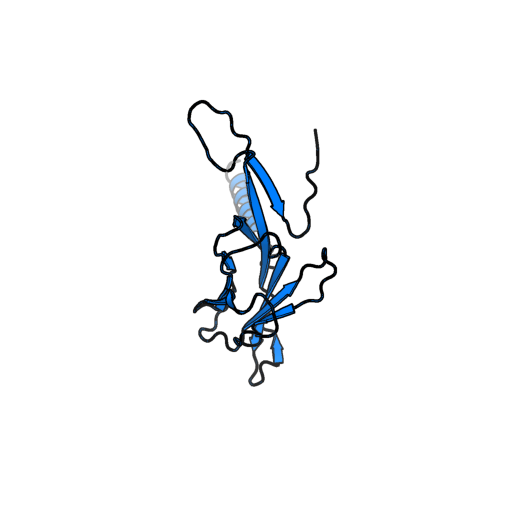1 ? -0.954 3.819 5.997 1.00 94.12 101 ASP A CA 1
ATOM 774 C C . ASP A 1 101 ? -2.142 3.717 5.007 1.00 94.12 101 ASP A C 1
ATOM 776 O O . ASP A 1 101 ? -1.964 3.255 3.885 1.00 94.12 101 ASP A O 1
ATOM 780 N N . TYR A 1 102 ? -3.363 4.147 5.362 1.00 94.94 102 TYR A N 1
ATOM 781 C CA . TYR A 1 102 ? -4.469 4.180 4.390 1.00 94.94 102 TYR A CA 1
ATOM 782 C C . TYR A 1 102 ? -4.167 5.166 3.251 1.00 94.94 102 TYR A C 1
ATOM 784 O O . TYR A 1 102 ? -3.612 6.248 3.464 1.00 94.94 102 TYR A O 1
ATOM 792 N N . GLY A 1 103 ? -4.561 4.822 2.029 1.00 95.44 103 GLY A N 1
ATOM 793 C CA . GLY A 1 103 ? -4.269 5.651 0.863 1.00 95.44 103 GLY A CA 1
ATOM 794 C C . GLY A 1 103 ? -4.295 4.886 -0.451 1.00 95.44 103 GLY A C 1
ATOM 795 O O . GLY A 1 103 ? -4.692 3.722 -0.514 1.00 95.44 103 GLY A O 1
ATOM 796 N N . LEU A 1 104 ? -3.853 5.560 -1.510 1.00 95.38 104 LEU A N 1
ATOM 797 C CA . LEU A 1 104 ? -3.661 4.961 -2.823 1.00 95.38 104 LEU A CA 1
ATOM 798 C C . LEU A 1 104 ? -2.211 4.518 -2.992 1.00 95.38 104 LEU A C 1
ATOM 800 O O . LEU A 1 104 ? -1.282 5.321 -2.894 1.00 95.38 104 LEU A O 1
ATOM 804 N N . TYR A 1 105 ? -2.050 3.248 -3.331 1.00 96.25 105 TYR A N 1
ATOM 805 C CA . TYR A 1 105 ? -0.796 2.655 -3.751 1.00 96.25 105 TYR A CA 1
ATOM 806 C C . TYR A 1 105 ? -0.879 2.321 -5.238 1.00 96.25 105 TYR A C 1
ATOM 808 O O . TYR A 1 105 ? -1.792 1.616 -5.668 1.00 96.25 105 TYR A O 1
ATOM 816 N N . SER A 1 106 ? 0.072 2.809 -6.025 1.00 95.06 106 SER A N 1
ATOM 817 C CA . SER A 1 106 ? 0.159 2.519 -7.458 1.00 95.06 106 SER A CA 1
ATOM 818 C C . SER A 1 106 ? 1.392 1.678 -7.747 1.00 95.06 106 SER A C 1
ATOM 820 O O . SER A 1 106 ? 2.505 2.089 -7.416 1.00 95.06 106 SER A O 1
ATOM 822 N N . CYS A 1 107 ? 1.200 0.534 -8.399 1.00 95.31 107 CYS A N 1
ATOM 823 C CA . CYS A 1 107 ? 2.282 -0.249 -8.981 1.00 95.31 107 CYS A CA 1
ATOM 824 C C . CYS A 1 107 ? 2.440 0.104 -10.463 1.00 95.31 107 CYS A C 1
ATOM 826 O O . CYS A 1 107 ? 1.502 -0.053 -11.248 1.00 95.31 107 CYS A O 1
ATOM 828 N N . GLN A 1 108 ? 3.635 0.538 -10.845 1.00 93.62 108 GLN A N 1
ATOM 829 C CA . GLN A 1 108 ? 4.026 0.835 -12.217 1.00 93.62 108 GLN A CA 1
ATOM 830 C C . GLN A 1 108 ? 5.017 -0.209 -12.716 1.00 93.62 108 GLN A C 1
ATOM 832 O O . GLN A 1 108 ? 5.890 -0.659 -11.970 1.00 93.62 108 GLN A O 1
ATOM 837 N N . GLN A 1 109 ? 4.891 -0.568 -13.990 1.00 91.31 109 GLN A N 1
ATOM 838 C CA . GLN A 1 109 ? 5.801 -1.484 -14.667 1.00 91.31 109 GLN A CA 1
ATOM 839 C C . GLN A 1 109 ? 6.495 -0.767 -15.816 1.00 91.31 109 GLN A C 1
ATOM 841 O O . GLN A 1 109 ? 5.856 -0.041 -16.573 1.00 91.31 109 GLN A O 1
ATOM 846 N N . TRP A 1 110 ? 7.798 -0.992 -15.948 1.00 91.19 110 TRP A N 1
ATOM 847 C CA . TRP A 1 110 ? 8.643 -0.318 -16.927 1.00 91.19 110 TRP A CA 1
ATOM 848 C C . TRP A 1 110 ? 9.345 -1.306 -17.863 1.00 91.19 110 TRP A C 1
ATOM 850 O O . TRP A 1 110 ? 9.939 -2.308 -17.454 1.00 91.19 110 TRP A O 1
ATOM 860 N N . THR A 1 111 ? 9.322 -0.983 -19.145 1.00 88.62 111 THR A N 1
ATOM 861 C CA . THR A 1 111 ? 9.941 -1.705 -20.260 1.00 88.62 111 THR A CA 1
ATOM 862 C C . THR A 1 111 ? 10.972 -0.819 -20.954 1.00 88.62 111 THR A C 1
ATOM 864 O O . THR A 1 111 ? 11.203 0.321 -20.549 1.00 88.62 111 THR A O 1
ATOM 867 N N . GLY A 1 112 ? 11.633 -1.367 -21.973 1.00 84.75 112 GLY A N 1
ATOM 868 C CA . GLY A 1 112 ? 12.792 -0.741 -22.600 1.00 84.75 112 GLY A CA 1
ATOM 869 C C . GLY A 1 112 ? 14.083 -1.074 -21.855 1.00 84.75 112 GLY A C 1
ATOM 870 O O . GLY A 1 112 ? 14.080 -1.378 -20.661 1.00 84.75 112 GLY A O 1
ATOM 871 N N . VAL A 1 113 ? 15.203 -1.028 -22.579 1.00 83.75 113 VAL A N 1
ATOM 872 C CA . VAL A 1 113 ? 16.541 -1.324 -22.029 1.00 83.75 113 VAL A CA 1
ATOM 873 C C . VAL A 1 113 ? 16.875 -0.386 -20.864 1.00 83.75 113 VAL A C 1
ATOM 875 O O . VAL A 1 113 ? 17.509 -0.806 -19.901 1.00 83.75 113 VAL A O 1
ATOM 878 N N . ASN A 1 114 ? 16.383 0.854 -20.926 1.00 86.62 114 ASN A N 1
ATOM 879 C CA . ASN A 1 114 ? 16.619 1.889 -19.924 1.00 86.62 114 ASN A CA 1
ATOM 880 C C . ASN A 1 114 ? 15.452 2.071 -18.937 1.00 86.62 114 ASN A C 1
ATOM 882 O O . ASN A 1 114 ? 15.485 3.016 -18.155 1.00 86.62 114 ASN A O 1
ATOM 886 N N . ARG A 1 115 ? 14.432 1.194 -18.957 1.00 88.50 115 ARG A N 1
ATOM 887 C CA . ARG A 1 115 ? 13.214 1.307 -18.125 1.00 88.50 115 ARG A CA 1
ATOM 888 C C . ARG A 1 115 ? 12.478 2.648 -18.292 1.00 88.50 115 ARG A C 1
ATOM 890 O O . ARG A 1 115 ? 11.916 3.180 -17.344 1.00 88.50 115 ARG A O 1
ATOM 897 N N . ASP A 1 116 ? 12.473 3.179 -19.507 1.00 87.69 116 ASP A N 1
ATOM 898 C CA . ASP A 1 116 ? 11.928 4.489 -19.870 1.00 87.69 116 ASP A CA 1
ATOM 899 C C . ASP A 1 116 ? 10.502 4.431 -20.444 1.00 87.69 116 ASP A C 1
ATOM 901 O O . ASP A 1 116 ? 9.867 5.466 -20.643 1.00 87.69 116 ASP A O 1
ATOM 905 N N . GLN A 1 117 ? 9.974 3.230 -20.695 1.00 89.94 117 GLN A N 1
ATOM 906 C CA . GLN A 1 117 ? 8.657 3.039 -21.304 1.00 89.94 117 GLN A CA 1
ATOM 907 C C . GLN A 1 117 ? 7.701 2.349 -20.341 1.00 89.94 117 GLN A C 1
ATOM 909 O O . GLN A 1 117 ? 7.906 1.192 -19.974 1.00 89.94 117 GLN A O 1
ATOM 914 N N . GLN A 1 118 ? 6.628 3.029 -19.947 1.00 88.88 118 GLN A N 1
ATOM 915 C CA . GLN A 1 118 ? 5.639 2.441 -19.053 1.00 88.88 118 GLN A CA 1
ATOM 916 C C . GLN A 1 118 ? 4.849 1.321 -19.753 1.00 88.88 118 GLN A C 1
ATOM 918 O O . GLN A 1 118 ? 4.295 1.504 -20.838 1.00 88.88 118 GLN A O 1
ATOM 923 N N . GLN A 1 119 ? 4.781 0.156 -19.116 1.00 86.94 119 GLN A N 1
ATOM 924 C CA . GLN A 1 119 ? 4.041 -1.007 -19.584 1.00 86.94 119 GLN A CA 1
ATOM 925 C C . GLN A 1 119 ? 2.604 -0.962 -19.068 1.00 86.94 119 GLN A C 1
ATOM 927 O O . GLN A 1 119 ? 2.302 -1.440 -17.976 1.00 86.94 119 GLN A O 1
ATOM 932 N N . GLY A 1 120 ? 1.708 -0.422 -19.892 1.00 86.44 120 GLY A N 1
ATOM 933 C CA . GLY A 1 120 ? 0.281 -0.372 -19.582 1.00 86.44 120 GLY A CA 1
ATOM 934 C C . GLY A 1 120 ? -0.064 0.554 -18.404 1.00 86.44 120 GLY A C 1
ATOM 935 O O . GLY A 1 120 ? 0.779 1.325 -17.940 1.00 86.44 120 GLY A O 1
ATOM 936 N N . PRO A 1 121 ? -1.327 0.530 -17.948 1.00 88.19 121 PRO A N 1
ATOM 937 C CA . PRO A 1 121 ? -1.778 1.362 -16.839 1.00 88.19 121 PRO A CA 1
ATOM 938 C C . PRO A 1 121 ? -1.261 0.854 -15.486 1.00 88.19 121 PRO A C 1
ATOM 940 O O . PRO A 1 121 ? -1.042 -0.343 -15.300 1.00 88.19 121 PRO A O 1
ATOM 943 N N . ASP A 1 122 ? -1.147 1.764 -14.517 1.00 90.94 122 ASP A N 1
ATOM 944 C CA . ASP A 1 122 ? -0.841 1.435 -13.122 1.00 90.94 122 ASP A CA 1
ATOM 945 C C . ASP A 1 122 ? -1.852 0.423 -12.554 1.00 90.94 122 ASP A C 1
ATOM 947 O O . ASP A 1 122 ? -3.068 0.599 -12.694 1.00 90.94 122 ASP A O 1
ATOM 951 N N . ALA A 1 123 ? -1.367 -0.579 -11.817 1.00 91.69 123 ALA A N 1
ATOM 952 C CA . ALA A 1 123 ? -2.229 -1.332 -10.911 1.00 91.69 123 ALA A CA 1
ATOM 953 C C . ALA A 1 123 ? -2.458 -0.481 -9.657 1.00 91.69 123 ALA A C 1
ATOM 955 O O . ALA A 1 123 ? -1.501 -0.106 -8.977 1.00 91.69 123 ALA A O 1
ATOM 956 N N . ARG A 1 124 ? -3.716 -0.144 -9.369 1.00 93.69 124 ARG A N 1
ATOM 957 C CA . ARG A 1 124 ? -4.078 0.761 -8.274 1.00 93.69 124 ARG A CA 1
ATOM 958 C C . ARG A 1 124 ? -4.689 -0.022 -7.129 1.00 93.69 124 ARG A C 1
ATOM 960 O O . ARG A 1 124 ? -5.631 -0.781 -7.334 1.00 93.69 124 ARG A O 1
ATOM 967 N N . VAL A 1 125 ? -4.174 0.194 -5.928 1.00 95.44 125 VAL A N 1
ATOM 968 C CA . VAL A 1 125 ? -4.652 -0.438 -4.704 1.00 95.44 125 VAL A CA 1
ATOM 969 C C . VAL A 1 125 ? -5.064 0.642 -3.714 1.00 95.44 125 VAL A C 1
ATOM 971 O O . VAL A 1 125 ? -4.252 1.464 -3.294 1.00 95.44 125 VAL A O 1
ATOM 974 N N . PHE A 1 126 ? -6.337 0.636 -3.350 1.00 95.00 126 PHE A N 1
ATOM 975 C CA . PHE A 1 126 ? -6.921 1.486 -2.326 1.00 95.00 126 PHE A CA 1
ATOM 976 C C . PHE A 1 126 ? -6.862 0.721 -1.006 1.00 95.00 126 PHE A C 1
ATOM 978 O O . PHE A 1 126 ? -7.569 -0.274 -0.826 1.00 95.00 126 PHE A O 1
ATOM 985 N N . LEU A 1 127 ? -5.962 1.142 -0.119 1.00 96.50 127 LEU A N 1
ATOM 986 C CA . LEU A 1 127 ? -5.793 0.531 1.192 1.00 96.50 127 LEU A CA 1
ATOM 987 C C . LEU A 1 127 ? -6.652 1.271 2.216 1.00 96.50 127 LEU A C 1
ATOM 989 O O . LEU A 1 127 ? -6.480 2.474 2.423 1.00 96.50 127 LEU A O 1
ATOM 993 N N . HIS A 1 128 ? -7.529 0.524 2.876 1.00 94.88 128 HIS A N 1
ATOM 994 C CA . HIS A 1 128 ? -8.373 0.973 3.977 1.00 94.88 128 HIS A CA 1
ATOM 995 C C . HIS A 1 128 ? -7.955 0.270 5.260 1.00 94.88 128 HIS A C 1
ATOM 997 O O . HIS A 1 128 ? -7.682 -0.933 5.257 1.00 94.88 128 HIS A O 1
ATOM 1003 N N . VAL A 1 129 ? -7.939 1.009 6.365 1.00 96.19 129 VAL A N 1
ATOM 1004 C CA . VAL A 1 129 ? -7.475 0.500 7.658 1.00 96.19 129 VAL A CA 1
ATOM 1005 C C . VAL A 1 129 ? -8.606 0.560 8.675 1.00 96.19 129 VAL A C 1
ATOM 1007 O O . VAL A 1 129 ? -9.132 1.633 8.967 1.00 96.19 129 VAL A O 1
ATOM 1010 N N . LEU A 1 130 ? -8.972 -0.594 9.228 1.00 95.94 130 LEU A N 1
ATOM 1011 C CA . LEU A 1 130 ? -9.904 -0.712 10.341 1.00 95.94 130 LEU A CA 1
ATOM 1012 C C . LEU A 1 130 ? -9.127 -0.659 11.657 1.00 95.94 130 LEU A C 1
ATOM 1014 O O . LEU A 1 130 ? -8.264 -1.493 11.923 1.00 95.94 130 LEU A O 1
ATOM 1018 N N . HIS A 1 131 ? -9.460 0.305 12.501 1.00 95.56 131 HIS A N 1
ATOM 1019 C CA . HIS A 1 131 ? -8.960 0.385 13.863 1.00 95.56 131 HIS A CA 1
ATOM 1020 C C . HIS A 1 131 ? -10.079 0.019 14.831 1.00 95.56 131 HIS A C 1
ATOM 1022 O O . HIS A 1 131 ? -11.146 0.637 14.817 1.00 95.56 131 HIS A O 1
ATOM 1028 N N . VAL A 1 132 ? -9.827 -0.984 15.671 1.00 93.38 132 VAL A N 1
ATOM 1029 C CA . VAL A 1 132 ? -10.745 -1.402 16.730 1.00 93.38 132 VAL A CA 1
ATOM 1030 C C . VAL A 1 132 ? -10.093 -1.111 18.071 1.00 93.38 132 VAL A C 1
ATOM 1032 O O . VAL A 1 132 ? -9.001 -1.597 18.355 1.00 93.38 132 VAL A O 1
ATOM 1035 N N . SER A 1 133 ? -10.771 -0.332 18.904 1.00 92.75 133 SER A N 1
ATOM 1036 C CA . SER A 1 133 ? -10.386 -0.094 20.292 1.00 92.75 133 SER A CA 1
ATOM 1037 C C . SER A 1 133 ? -11.507 -0.503 21.243 1.00 92.75 133 SER A C 1
ATOM 1039 O O . SER A 1 133 ? -12.625 -0.811 20.833 1.00 92.75 133 SER A O 1
ATOM 1041 N N . SER A 1 134 ? -11.198 -0.556 22.533 1.00 92.06 134 SER A N 1
ATOM 1042 C CA . SER A 1 134 ? -12.119 -0.988 23.584 1.00 92.06 134 SER A CA 1
ATOM 1043 C C . SER A 1 134 ? -12.216 0.087 24.659 1.00 92.06 134 SER A C 1
ATOM 1045 O O . SER A 1 134 ? -11.236 0.779 24.937 1.00 92.06 134 SER A O 1
ATOM 1047 N N . SER A 1 135 ? -13.382 0.205 25.300 1.00 91.25 135 SER A N 1
ATOM 1048 C CA . SER A 1 135 ? -13.563 1.053 26.485 1.00 91.25 135 SER A CA 1
ATOM 1049 C C . SER A 1 135 ? -12.726 0.600 27.685 1.00 91.25 135 SER A C 1
ATOM 1051 O O . SER A 1 135 ? -12.558 1.365 28.633 1.00 91.25 135 SER A O 1
ATOM 1053 N N . GLN A 1 136 ? -12.204 -0.630 27.653 1.00 89.12 136 GLN A N 1
ATOM 1054 C CA . GLN A 1 136 ? -11.385 -1.233 28.704 1.00 89.12 136 GLN A CA 1
ATOM 1055 C C . GLN A 1 136 ? -10.166 -1.945 28.103 1.00 89.12 136 GLN A C 1
ATOM 1057 O O . GLN A 1 136 ? -10.268 -2.574 27.048 1.00 89.12 136 GLN A O 1
ATOM 1062 N N . THR A 1 137 ? -9.021 -1.880 28.786 1.00 82.88 137 THR A N 1
ATOM 1063 C CA . THR A 1 137 ? -7.777 -2.569 28.386 1.00 82.88 137 THR A CA 1
ATOM 1064 C C . THR A 1 137 ? -7.784 -4.061 28.706 1.00 82.88 137 THR A C 1
ATOM 1066 O O . THR A 1 137 ? -7.089 -4.825 28.045 1.00 82.88 137 THR A O 1
ATOM 1069 N N . GLU A 1 138 ? -8.574 -4.483 29.694 1.00 84.00 138 GLU A N 1
ATOM 1070 C CA . GLU A 1 138 ? -8.729 -5.882 30.093 1.00 84.00 138 GLU A CA 1
ATOM 1071 C C . GLU A 1 138 ? -10.206 -6.272 30.079 1.00 84.00 138 GLU A C 1
ATOM 1073 O O . GLU A 1 138 ? -11.072 -5.500 30.491 1.00 84.00 138 GLU A O 1
ATOM 1078 N N . ILE A 1 139 ? -10.496 -7.481 29.600 1.00 83.44 139 ILE A N 1
ATOM 1079 C CA . ILE A 1 139 ? -11.858 -8.009 29.513 1.00 83.44 139 ILE A CA 1
ATOM 1080 C C . ILE A 1 139 ? -12.059 -8.980 30.670 1.00 83.44 139 ILE A C 1
ATOM 1082 O O . ILE A 1 139 ? -11.432 -10.037 30.720 1.00 83.44 139 ILE A O 1
ATOM 1086 N N . SER A 1 140 ? -12.950 -8.620 31.591 1.00 88.31 140 SER A N 1
ATOM 1087 C CA . SER A 1 140 ? -13.314 -9.459 32.734 1.00 88.31 140 SER A CA 1
ATOM 1088 C C . SER A 1 140 ? -14.738 -9.984 32.603 1.00 88.31 140 SER A C 1
ATOM 1090 O O . SER A 1 140 ? -15.646 -9.274 32.167 1.00 88.31 140 SER A O 1
ATOM 1092 N N . ALA A 1 141 ? -14.946 -11.234 33.016 1.00 89.88 141 ALA A N 1
ATOM 1093 C CA . ALA A 1 141 ? -16.268 -11.843 33.025 1.00 89.88 141 ALA A CA 1
ATOM 1094 C C . ALA A 1 141 ? -17.236 -11.039 33.911 1.00 89.88 141 ALA A C 1
ATOM 1096 O O . ALA A 1 141 ? -16.899 -10.650 35.027 1.00 89.88 141 ALA A O 1
ATOM 1097 N N . GLY A 1 142 ? -18.449 -10.803 33.409 1.00 89.56 142 GLY A N 1
ATOM 1098 C CA . GLY A 1 142 ? -19.482 -10.051 34.125 1.00 89.56 142 GLY A CA 1
ATOM 1099 C C . GLY A 1 142 ? -19.408 -8.528 33.971 1.00 89.56 142 GLY A C 1
ATOM 1100 O O . GLY A 1 142 ? -20.305 -7.849 34.463 1.00 89.56 142 GLY A O 1
ATOM 1101 N N . LEU A 1 143 ? -18.405 -7.986 33.267 1.00 89.44 143 LEU A N 1
ATOM 1102 C CA . LEU A 1 143 ? -18.353 -6.570 32.899 1.00 89.44 143 LEU A CA 1
ATOM 1103 C C . LEU A 1 143 ? -18.769 -6.369 31.438 1.00 89.44 143 LEU A C 1
ATOM 1105 O O . LEU A 1 143 ? -18.335 -7.097 30.547 1.00 89.44 143 LEU A O 1
ATOM 1109 N N . SER A 1 144 ? -19.587 -5.348 31.186 1.00 91.31 144 SER A N 1
ATOM 1110 C CA . SER A 1 144 ? -19.909 -4.917 29.824 1.00 91.31 144 SER A CA 1
ATOM 1111 C C . SER A 1 144 ? -18.721 -4.185 29.210 1.00 91.31 144 SER A C 1
ATOM 1113 O O . SER A 1 144 ? -18.159 -3.286 29.834 1.00 91.31 144 SER A O 1
ATOM 1115 N N . VAL A 1 145 ? -18.379 -4.529 27.971 1.00 92.38 145 VAL A N 1
ATOM 1116 C CA . VAL A 1 145 ? -17.326 -3.872 27.189 1.00 92.38 145 VAL A CA 1
ATOM 1117 C C . VAL A 1 145 ? -17.952 -3.230 25.958 1.00 92.38 145 VAL A C 1
ATOM 1119 O O . VAL A 1 145 ? -18.817 -3.825 25.316 1.00 92.38 145 VAL A O 1
ATOM 1122 N N . THR A 1 146 ? -17.499 -2.024 25.624 1.00 93.12 146 THR A N 1
ATOM 1123 C CA . THR A 1 146 ? -17.881 -1.331 24.391 1.00 93.12 146 THR A CA 1
ATOM 1124 C C . THR A 1 146 ? -16.681 -1.322 23.460 1.00 93.12 146 THR A C 1
ATOM 1126 O O . THR A 1 146 ? -15.607 -0.867 23.853 1.00 93.12 146 THR A O 1
ATOM 1129 N N . LEU A 1 147 ? -16.863 -1.810 22.235 1.00 93.19 147 LEU A N 1
ATOM 1130 C CA . LEU A 1 147 ? -15.857 -1.725 21.182 1.00 93.19 147 LEU A CA 1
ATOM 1131 C C . LEU A 1 147 ? -16.134 -0.502 20.308 1.00 93.19 147 LEU A C 1
ATOM 1133 O O . LEU A 1 147 ? -17.279 -0.242 19.939 1.00 93.19 147 LEU A O 1
ATOM 1137 N N . PHE A 1 148 ? -15.080 0.227 19.969 1.00 92.44 148 PHE A N 1
ATOM 1138 C CA . PHE A 1 148 ? -15.117 1.345 19.040 1.00 92.44 148 PHE A CA 1
ATOM 1139 C C . PHE A 1 148 ? -14.422 0.921 17.752 1.00 92.44 148 PHE A C 1
ATOM 1141 O O . PHE A 1 148 ? -13.264 0.509 17.779 1.00 92.44 148 PHE A O 1
ATOM 1148 N N . CYS A 1 149 ? -15.123 1.038 16.629 1.00 91.94 149 CYS A N 1
ATOM 1149 C CA . CYS A 1 149 ? -14.597 0.708 15.310 1.00 91.94 149 CYS A CA 1
ATOM 1150 C C . CYS A 1 149 ? -14.505 1.980 14.473 1.00 91.94 149 CYS A C 1
ATOM 1152 O O . CYS A 1 149 ? -15.499 2.686 14.307 1.00 91.94 149 CYS A O 1
ATOM 1154 N N . GLN A 1 150 ? -13.329 2.251 13.920 1.00 92.69 150 GLN A N 1
ATOM 1155 C CA . GLN A 1 150 ? -13.097 3.381 13.032 1.00 92.69 150 GLN A CA 1
ATOM 1156 C C . GLN A 1 150 ? -12.440 2.897 11.743 1.00 92.69 150 GLN A C 1
ATOM 1158 O O . GLN A 1 150 ? -11.390 2.257 11.775 1.00 92.69 150 GLN A O 1
ATOM 1163 N N . LEU A 1 151 ? -13.062 3.210 10.607 1.00 93.19 151 LEU A N 1
ATOM 1164 C CA . LEU A 1 151 ? -12.536 2.894 9.284 1.00 93.19 151 LEU A CA 1
ATOM 1165 C C . LEU A 1 151 ? -11.852 4.126 8.684 1.00 93.19 151 LEU A C 1
ATOM 1167 O O . LEU A 1 151 ? -12.491 5.149 8.448 1.00 93.19 151 LEU A O 1
ATOM 1171 N N . TYR A 1 152 ? -10.561 4.004 8.396 1.00 92.69 152 TYR A N 1
ATOM 1172 C CA . TYR A 1 152 ? -9.784 4.982 7.645 1.00 92.69 152 TYR A CA 1
ATOM 1173 C C . TYR A 1 152 ? -9.784 4.571 6.176 1.00 92.69 152 TYR A C 1
ATOM 1175 O O . TYR A 1 152 ? -9.189 3.551 5.824 1.00 92.69 152 TYR A O 1
ATOM 1183 N N . SER A 1 153 ? -10.480 5.337 5.335 1.00 91.12 153 SER A N 1
ATOM 1184 C CA . SER A 1 153 ? -10.737 4.982 3.938 1.00 91.12 153 SER A CA 1
ATOM 1185 C C . SER A 1 153 ? -10.128 5.955 2.933 1.00 91.12 153 SER A C 1
ATOM 1187 O O . SER A 1 153 ? -9.953 7.144 3.212 1.00 91.12 153 SER A O 1
ATOM 1189 N N . TYR A 1 154 ? -9.796 5.444 1.745 1.00 86.44 154 TYR A N 1
ATOM 1190 C CA . TYR A 1 154 ? -9.340 6.246 0.611 1.00 86.44 154 TYR A CA 1
ATOM 1191 C C . TYR A 1 154 ? -10.060 5.819 -0.686 1.00 86.44 154 TYR A C 1
ATOM 1193 O O . TYR A 1 154 ? -9.984 4.645 -1.036 1.00 86.44 154 TYR A O 1
ATOM 1201 N N . PRO A 1 155 ? -10.713 6.735 -1.430 1.00 85.38 155 PRO A N 1
ATOM 1202 C CA . PRO A 1 155 ? -11.072 8.078 -0.978 1.00 85.38 155 PRO A CA 1
ATOM 1203 C C . PRO A 1 155 ? -11.975 8.007 0.274 1.00 85.38 155 PRO A C 1
ATOM 1205 O O . PRO A 1 155 ? -12.589 6.966 0.510 1.00 85.38 155 PRO A O 1
ATOM 1208 N N . PRO A 1 156 ? -12.049 9.076 1.086 1.00 78.50 156 PRO A N 1
ATOM 1209 C CA . PRO A 1 156 ? -12.936 9.143 2.230 1.00 78.50 156 PRO A CA 1
ATOM 1210 C C . PRO A 1 156 ? -14.354 8.835 1.779 1.00 78.50 156 PRO A C 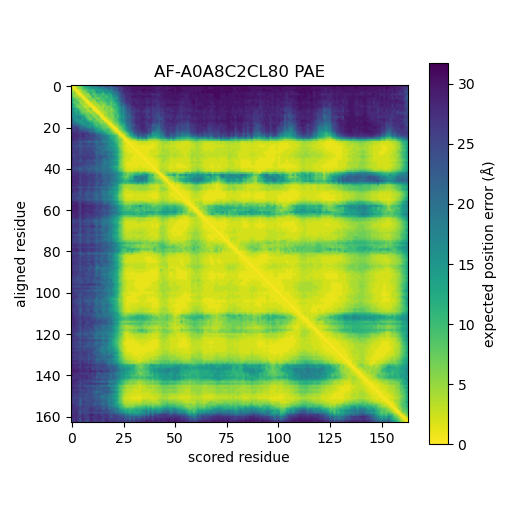1
ATOM 1212 O O . PRO A 1 156 ? -14.893 9.519 0.906 1.00 78.50 156 PRO A O 1
ATOM 1215 N N . VAL A 1 157 ? -14.945 7.805 2.367 1.00 74.44 157 VAL A N 1
ATOM 1216 C CA . VAL A 1 157 ? -16.378 7.566 2.234 1.00 74.44 157 VAL A CA 1
ATOM 1217 C C . VAL A 1 157 ? -17.104 8.381 3.300 1.00 74.44 157 VAL A C 1
ATOM 1219 O O . VAL A 1 157 ? -16.711 8.366 4.469 1.00 74.44 157 VAL A O 1
ATOM 1222 N N . SER A 1 158 ? -18.148 9.116 2.912 1.00 67.62 158 SER A N 1
ATOM 1223 C CA . SER A 1 158 ? -19.144 9.564 3.881 1.00 67.62 158 SER A CA 1
ATOM 1224 C C . SER A 1 158 ? -19.961 8.347 4.297 1.00 67.62 158 SER A C 1
ATOM 1226 O O . SER A 1 158 ? -20.365 7.542 3.455 1.00 67.62 158 SER A O 1
ATOM 1228 N N . CYS A 1 159 ? -20.217 8.203 5.595 1.00 68.50 159 CYS A N 1
ATOM 1229 C CA . CYS A 1 159 ? -21.388 7.449 6.009 1.00 68.50 159 CYS A CA 1
ATOM 1230 C C . CYS A 1 159 ? -22.585 8.284 5.550 1.00 68.50 159 CYS A C 1
ATOM 1232 O O . CYS A 1 159 ? -22.915 9.286 6.178 1.00 68.50 159 CYS A O 1
ATOM 1234 N N . ASP A 1 160 ? -23.148 7.955 4.391 1.00 58.44 160 ASP A N 1
ATOM 1235 C CA . ASP A 1 160 ? -24.433 8.509 3.994 1.00 58.44 160 ASP A CA 1
ATOM 1236 C C . ASP A 1 160 ? -25.472 7.974 4.980 1.00 58.44 160 ASP A C 1
ATOM 1238 O O . ASP A 1 160 ? -25.862 6.807 4.914 1.00 58.44 160 ASP A O 1
ATOM 1242 N N . ASP A 1 161 ? -25.917 8.835 5.894 1.00 47.06 161 ASP A N 1
ATOM 1243 C CA . ASP A 1 161 ? -27.087 8.616 6.747 1.00 47.06 161 ASP A CA 1
ATOM 1244 C C . ASP A 1 161 ? -28.372 8.705 5.897 1.00 47.06 161 ASP A C 1
ATOM 1246 O O . ASP A 1 161 ? -29.265 9.514 6.154 1.00 47.06 161 ASP A O 1
ATOM 1250 N N . HIS A 1 162 ? -28.470 7.900 4.835 1.00 43.19 162 HIS A N 1
ATOM 1251 C CA . HIS A 1 162 ? -29.748 7.663 4.175 1.00 43.19 162 HIS A CA 1
ATOM 1252 C C . HIS A 1 162 ? -30.591 6.771 5.096 1.00 43.19 162 HIS A C 1
ATOM 1254 O O . HIS A 1 162 ? -30.519 5.543 5.038 1.00 43.19 162 HIS A O 1
ATOM 1260 N N . CYS A 1 163 ? -31.345 7.433 5.979 1.00 40.75 163 CYS A N 1
ATOM 1261 C CA . CYS A 1 163 ? -32.551 6.900 6.611 1.00 40.75 163 CYS A CA 1
ATOM 1262 C C . CYS A 1 163 ? -33.579 6.450 5.565 1.00 40.75 163 CYS A C 1
ATOM 1264 O O . CYS A 1 163 ? -33.736 7.161 4.544 1.00 40.75 163 CYS A O 1
#

Solvent-accessible surface area (backbone atoms only — not comparable to full-atom values): 9603 Å² total; per-residue (Å²): 137,71,63,68,59,53,54,54,51,52,52,49,54,55,54,58,66,70,63,70,70,80,73,88,62,66,72,42,81,43,81,44,52,52,63,39,70,50,73,46,81,33,94,58,92,58,74,78,31,60,38,30,28,35,35,39,38,37,69,92,75,74,46,72,74,41,70,50,22,55,48,55,41,71,36,76,92,44,93,62,36,86,41,50,48,69,47,73,50,47,21,44,32,40,48,59,36,46,81,78,68,37,18,42,37,36,35,40,40,36,34,68,99,80,53,78,39,73,54,74,78,55,35,36,35,28,31,25,22,37,42,76,49,58,80,55,97,70,92,55,92,96,59,92,79,52,75,46,78,47,78,39,50,43,77,75,73,76,85,76,83,80,124

pLDDT: mean 83.24, std 16.48, range [40.75, 98.25]

InterPro domains:
  IPR003599 Immunoglobulin domain subtype [SM00409] (27-128)
  IPR007110 Immunoglobulin-like domain [PS50835] (32-108)
  IPR013106 Immunoglobulin V-set domain [PF07686] (27-118)
  IPR013783 Immunoglobulin-like fold [G3DSA:2.60.40.10] (26-139)
  IPR036179 Immunoglobulin-like domain superfamily [SSF48726] (30-117)

Nearest PDB structures (foldseek):
  8jnk-assembly1_M  TM=6.824E-01  e=5.285E-06  Homo sapiens
  5ljy-assembly1_L  TM=7.216E-01  e=2.400E-05  Homo sapiens
  7aj6-assembly1_L  TM=5.878E-01  e=7.070E-06  Homo sapiens
  4khx-assembly1_L  TM=6.080E-01  e=1.597E-05  Homo sapiens
  8khd-assembly1_J  TM=7.135E-01  e=2.190E-04  Homo sapiens

Organism: Cyprinus carpio (NCBI:txid7962)

Foldseek 3Di:
DPVVVVVVVVVVVVVVVVPPPPPPDQEAEAEDEAQAKDWADDPDPDQPQLFKWKWWDDVVVVDDIDTQADSLRGDPPDPQRVQWDADRNRTIMGGRDDLVRFGKMWIWGADDPVSPHTDDG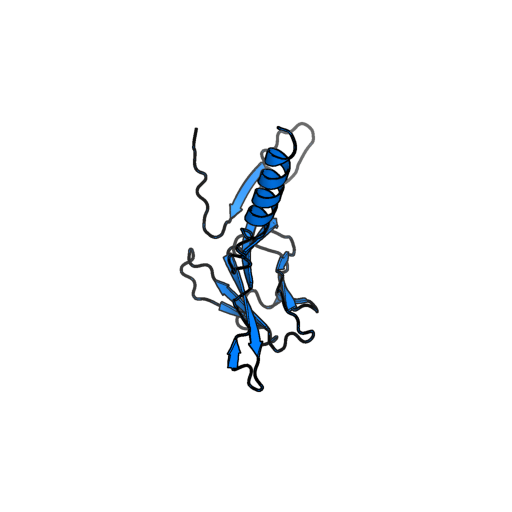THIYGYKYKYKDKPDPDDDPPDDIDIDIDINGVVDDDPPPPD

Mean predicted aligned error: 10.78 Å

Sequence (163 aa):
MSDECRVSLLGLIFLSSLLTGISGVNETQVFISSGENVRLPCNNTLHDCTSTTWLYNNRFRHSATVELIGLGIKNKNTESHERLSLGSDCSLNIRNISTEDYGLYSCQQWTGVNRDQQQGPDARVFLHVLHVSSSQTEISAGLSVTLFCQLYSYPPVSCDDHC

Radius of gyration: 22.26 Å; Cα contacts (8 Å, |Δi|>4): 296; chains: 1; bounding box: 61×39×67 Å

Secondary structure (DSSP, 8-state):
--HHHHHHHHHHHHHHHHT----S--EEEEEEETTS-EEE------SS-TTEEEEEE-GGGTPPPEEEEETTEEPSSSTTGGGEEE-TT-PEEE-S--TT--EEEEEEEEESTTS-EE-SSPEEEEEEEEEEEES-SS--TT----EEEEEE-SSPPP-----